Protein AF-A0A960VZ35-F1 (afdb_monomer_lite)

Foldseek 3Di:
DVLVVLLVVLCVLLVHDPPDDPVSLVVSLVVVCQQDPCVHHVDNDPPSNVVSVVSSVSVVVVVVVVVVPDPDDPDPPDADPVLVVLLVVLVVLLVVLVVVLVVVQVPHDDDLDCVPCVSLVSSLVSLVVSLVSLVCCCPVPVPDPCVVVSVVSNVVSVVSVD

Structure (mmCIF, N/CA/C/O backbone):
data_AF-A0A960VZ35-F1
#
_entry.id   AF-A0A960VZ35-F1
#
loop_
_atom_site.group_PDB
_atom_site.id
_atom_site.type_symbol
_atom_site.label_atom_id
_atom_site.label_alt_id
_atom_site.label_comp_id
_atom_site.label_asym_id
_atom_site.label_entity_id
_atom_site.label_seq_id
_atom_site.pdbx_PDB_ins_code
_atom_site.Cartn_x
_atom_site.Cartn_y
_atom_site.Cartn_z
_atom_site.occupancy
_atom_site.B_iso_or_equiv
_atom_site.auth_seq_id
_atom_site.auth_comp_id
_atom_site.auth_asym_id
_atom_site.auth_atom_id
_atom_site.pdbx_PDB_model_num
ATOM 1 N N . MET A 1 1 ? 28.531 -26.339 -8.941 1.00 50.03 1 MET A N 1
ATOM 2 C CA . MET A 1 1 ? 27.978 -27.692 -8.688 1.00 50.03 1 MET A CA 1
ATOM 3 C C . MET A 1 1 ? 26.797 -27.649 -7.729 1.00 50.03 1 MET A C 1
ATOM 5 O O . MET A 1 1 ? 25.698 -27.650 -8.247 1.00 50.03 1 MET A O 1
ATOM 9 N N . LYS A 1 2 ? 26.950 -27.508 -6.398 1.00 61.16 2 LYS A N 1
ATOM 10 C CA . LYS A 1 2 ? 25.777 -27.545 -5.483 1.00 61.16 2 LYS A CA 1
ATOM 11 C C . LYS A 1 2 ? 24.706 -26.468 -5.740 1.00 61.16 2 LYS A C 1
ATOM 13 O O . LYS A 1 2 ? 23.527 -26.745 -5.585 1.00 61.16 2 LYS A O 1
ATOM 18 N N . ASN A 1 3 ? 25.097 -25.252 -6.131 1.00 66.00 3 ASN A N 1
ATOM 19 C CA . ASN A 1 3 ? 24.135 -24.162 -6.355 1.00 66.00 3 ASN A CA 1
ATOM 20 C C . ASN A 1 3 ? 23.364 -24.298 -7.680 1.00 66.00 3 ASN A C 1
ATOM 22 O O . ASN A 1 3 ? 22.201 -23.915 -7.739 1.00 66.00 3 ASN A O 1
ATOM 26 N N . ASP A 1 4 ? 23.990 -24.863 -8.715 1.00 76.38 4 ASP A N 1
ATOM 27 C CA . ASP A 1 4 ? 23.366 -25.046 -10.035 1.00 76.38 4 ASP A CA 1
ATOM 28 C C . ASP A 1 4 ? 22.349 -26.196 -10.017 1.00 76.38 4 ASP A C 1
ATOM 30 O O . ASP A 1 4 ? 21.337 -26.154 -10.708 1.00 76.38 4 ASP A O 1
ATOM 34 N N . GLU A 1 5 ? 22.615 -27.215 -9.198 1.00 84.00 5 GLU A N 1
ATOM 35 C CA . GLU A 1 5 ? 21.724 -28.352 -8.957 1.00 84.00 5 GLU A CA 1
ATOM 36 C C . GLU A 1 5 ? 20.472 -27.917 -8.181 1.00 84.00 5 GLU A C 1
ATOM 38 O O . GLU A 1 5 ? 19.357 -28.168 -8.625 1.00 84.00 5 GLU A O 1
ATOM 43 N N . LEU A 1 6 ? 20.648 -27.136 -7.107 1.00 85.50 6 LEU A N 1
ATOM 44 C CA . LEU A 1 6 ? 19.538 -26.564 -6.334 1.00 85.50 6 LEU A CA 1
ATOM 45 C C . LEU A 1 6 ? 18.649 -25.618 -7.152 1.00 85.50 6 LEU A C 1
ATOM 47 O O . LEU A 1 6 ? 17.447 -25.543 -6.908 1.00 85.50 6 LEU A O 1
ATOM 51 N N . LEU A 1 7 ? 19.229 -24.878 -8.100 1.00 86.38 7 LEU A N 1
ATOM 52 C CA . LEU A 1 7 ? 18.466 -24.016 -9.000 1.00 86.38 7 LEU A CA 1
ATOM 53 C C . LEU A 1 7 ? 17.589 -24.840 -9.949 1.00 86.38 7 LEU A C 1
ATOM 55 O O . LEU A 1 7 ? 16.422 -24.509 -10.129 1.00 86.38 7 LEU A O 1
ATOM 59 N N . ARG A 1 8 ? 18.136 -25.914 -10.529 1.00 87.62 8 ARG A N 1
ATOM 60 C CA . ARG A 1 8 ? 17.380 -26.824 -11.402 1.00 87.62 8 ARG A CA 1
ATOM 61 C C . ARG A 1 8 ? 16.244 -27.504 -10.651 1.00 87.62 8 ARG A C 1
ATOM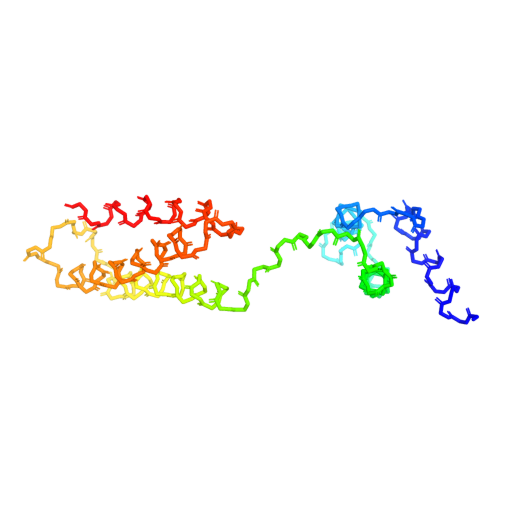 63 O O . ARG A 1 8 ? 15.120 -27.478 -11.127 1.00 87.62 8 ARG A O 1
ATOM 70 N N . GLU A 1 9 ? 16.511 -27.998 -9.443 1.00 87.69 9 GLU A N 1
ATOM 71 C CA . GLU A 1 9 ? 15.462 -28.556 -8.584 1.00 87.69 9 GLU A CA 1
ATOM 72 C C . GLU A 1 9 ? 14.353 -27.538 -8.288 1.00 87.69 9 GLU A C 1
ATOM 74 O O . GLU A 1 9 ? 13.176 -27.886 -8.303 1.00 87.69 9 GLU A O 1
ATOM 79 N N . ALA A 1 10 ? 14.711 -26.276 -8.026 1.00 89.50 10 ALA A N 1
ATOM 80 C CA . ALA A 1 10 ? 13.733 -25.223 -7.779 1.00 89.50 10 ALA A CA 1
ATOM 81 C C . ALA A 1 10 ? 12.882 -24.921 -9.025 1.00 89.50 10 ALA A C 1
ATOM 83 O O . ALA A 1 10 ? 11.672 -24.743 -8.905 1.00 89.50 10 ALA A O 1
ATOM 84 N N . LEU A 1 11 ? 13.497 -24.884 -10.210 1.00 89.94 11 LEU A N 1
ATOM 85 C CA . LEU A 1 11 ? 12.800 -24.698 -11.486 1.00 89.94 11 LEU A CA 1
ATOM 86 C C . LEU A 1 11 ? 11.824 -25.848 -11.763 1.00 89.94 11 LEU A C 1
ATOM 88 O O . LEU A 1 11 ? 10.645 -25.595 -12.010 1.00 89.94 11 LEU A O 1
ATOM 92 N N . ASP A 1 12 ? 12.277 -27.093 -11.604 1.00 90.94 12 ASP A N 1
ATOM 93 C CA . ASP A 1 12 ? 11.445 -28.288 -11.774 1.00 90.94 12 ASP A CA 1
ATOM 94 C C . ASP A 1 12 ? 10.274 -28.298 -10.779 1.00 90.94 12 ASP A C 1
ATOM 96 O O . ASP A 1 12 ? 9.130 -28.562 -11.152 1.00 90.94 12 ASP A O 1
ATOM 100 N N . PHE A 1 13 ? 10.526 -27.936 -9.515 1.00 88.62 13 PHE A N 1
ATOM 101 C CA . PHE A 1 13 ? 9.498 -27.893 -8.471 1.00 88.62 13 PHE A CA 1
ATOM 102 C C . PHE A 1 13 ? 8.382 -26.886 -8.782 1.00 88.62 13 PHE A C 1
ATOM 104 O O . PHE A 1 13 ? 7.211 -27.136 -8.493 1.00 88.62 13 PHE A O 1
ATOM 111 N N . PHE A 1 14 ? 8.736 -25.742 -9.369 1.00 89.12 14 PHE A N 1
ATOM 112 C CA . PHE A 1 14 ? 7.775 -24.721 -9.785 1.00 89.12 14 PHE A CA 1
ATOM 113 C C . PHE A 1 14 ? 7.243 -24.928 -11.208 1.00 89.12 14 PHE A C 1
ATOM 115 O O . PHE A 1 14 ? 6.366 -24.164 -11.626 1.00 89.12 14 PHE A O 1
ATOM 122 N N . ASN A 1 15 ? 7.732 -25.949 -11.921 1.00 89.50 15 ASN A N 1
ATOM 123 C CA . ASN A 1 15 ? 7.474 -26.198 -13.336 1.00 89.50 15 ASN A CA 1
ATOM 124 C C . ASN A 1 15 ? 7.725 -24.936 -14.183 1.00 89.50 15 ASN A C 1
ATOM 126 O O . ASN A 1 15 ? 6.823 -24.434 -14.862 1.00 89.50 15 ASN A O 1
ATOM 130 N N . LEU A 1 16 ? 8.933 -24.387 -14.047 1.00 89.31 16 LEU A N 1
ATOM 131 C CA . LEU A 1 16 ? 9.403 -23.176 -14.716 1.00 89.31 16 LEU A CA 1
ATOM 132 C C . LEU A 1 16 ? 10.616 -23.488 -15.593 1.00 89.31 16 LEU A C 1
ATOM 134 O O . LEU A 1 16 ? 11.487 -24.262 -15.200 1.00 89.31 16 LEU A O 1
ATOM 138 N N . ASP A 1 17 ? 10.694 -22.828 -16.744 1.00 87.12 17 ASP A N 1
ATOM 139 C CA . ASP A 1 17 ? 11.870 -22.857 -17.615 1.00 87.12 17 ASP A CA 1
ATOM 140 C C . ASP A 1 17 ? 12.946 -21.867 -17.136 1.00 87.12 17 ASP A C 1
ATOM 142 O O . ASP A 1 17 ? 12.697 -21.027 -16.277 1.00 87.12 17 ASP A O 1
ATOM 146 N N . LEU A 1 18 ? 14.172 -21.949 -17.665 1.00 84.12 18 LEU A N 1
ATOM 147 C CA . LEU A 1 18 ? 15.307 -21.094 -17.255 1.00 84.12 18 LEU A CA 1
ATOM 148 C C . LEU A 1 18 ? 15.106 -19.591 -17.534 1.00 84.12 18 LEU A C 1
ATOM 150 O O . LEU A 1 18 ? 15.787 -18.764 -16.918 1.00 84.12 18 LEU A O 1
ATOM 154 N N . ASP A 1 19 ? 14.209 -19.257 -18.457 1.00 82.75 19 ASP A N 1
ATOM 155 C CA . ASP A 1 19 ? 13.841 -17.917 -18.924 1.00 82.75 19 ASP A CA 1
ATOM 156 C C . ASP A 1 19 ? 12.489 -17.428 -18.370 1.00 82.75 19 ASP A C 1
ATOM 158 O O . ASP A 1 19 ? 11.932 -16.451 -18.869 1.00 82.75 19 ASP A O 1
ATOM 162 N N . PHE A 1 20 ? 11.988 -18.072 -17.311 1.00 85.50 20 PHE A N 1
ATOM 163 C CA . PHE A 1 20 ? 10.727 -17.726 -16.657 1.00 85.50 20 PHE A CA 1
ATOM 164 C C . PHE A 1 20 ? 10.613 -16.252 -16.233 1.00 85.50 20 PHE A C 1
ATOM 166 O O . PHE A 1 20 ? 11.575 -15.615 -15.783 1.00 85.50 20 PHE A O 1
ATOM 173 N N . GLU A 1 21 ? 9.388 -15.721 -16.274 1.00 85.25 21 GLU A N 1
ATOM 174 C CA . GLU A 1 21 ? 9.106 -14.372 -15.782 1.00 85.25 21 GLU A CA 1
ATOM 175 C C . GLU A 1 21 ? 8.795 -14.333 -14.272 1.00 85.25 21 GLU A C 1
ATOM 177 O O . GLU A 1 21 ? 8.231 -15.253 -13.675 1.00 85.25 21 GLU A O 1
ATOM 182 N N . GLU A 1 22 ? 9.066 -13.189 -13.629 1.00 86.00 22 GLU A N 1
ATOM 183 C CA . GLU A 1 22 ? 8.745 -12.965 -12.206 1.00 86.00 22 GLU A CA 1
ATOM 184 C C . GLU A 1 22 ? 7.236 -13.126 -11.906 1.00 86.00 22 GLU A C 1
ATOM 186 O O . GLU A 1 22 ? 6.832 -13.507 -10.804 1.00 86.00 22 GLU A O 1
ATOM 191 N N . THR A 1 23 ? 6.383 -12.833 -12.887 1.00 84.50 23 THR A N 1
ATOM 192 C CA . THR A 1 23 ? 4.924 -13.006 -12.826 1.00 84.50 23 THR A CA 1
ATOM 193 C C . THR A 1 23 ? 4.526 -14.483 -12.774 1.00 84.50 23 THR A C 1
ATOM 195 O O . THR A 1 23 ? 3.624 -14.845 -12.013 1.00 84.50 23 THR A O 1
ATOM 198 N N . GLU A 1 24 ? 5.228 -15.346 -13.511 1.00 86.00 24 GLU A N 1
ATOM 199 C CA . GLU A 1 24 ? 5.005 -16.794 -13.535 1.00 86.00 24 GLU A CA 1
ATOM 200 C C . GLU A 1 24 ? 5.413 -17.442 -12.217 1.00 86.00 24 GLU A C 1
ATOM 202 O O . GLU A 1 24 ? 4.636 -18.221 -11.657 1.00 86.00 24 GLU A O 1
ATOM 207 N N . LEU A 1 25 ? 6.554 -17.032 -11.650 1.00 90.44 25 LEU A N 1
ATOM 208 C CA . LEU A 1 25 ? 6.970 -17.466 -10.315 1.00 90.44 25 LEU A CA 1
ATOM 209 C C . LEU A 1 25 ? 5.912 -17.119 -9.260 1.00 90.44 25 LEU A C 1
ATOM 211 O O . LEU A 1 25 ? 5.538 -17.973 -8.457 1.00 90.44 25 LEU A O 1
ATOM 215 N N . LYS A 1 26 ? 5.379 -15.889 -9.273 1.00 88.62 26 LYS A N 1
ATOM 216 C CA . LYS A 1 26 ? 4.333 -15.459 -8.324 1.00 88.62 26 LYS A CA 1
ATOM 217 C C . LYS A 1 26 ? 3.048 -16.270 -8.474 1.00 88.62 26 LYS A C 1
ATOM 219 O O . LYS A 1 26 ? 2.465 -16.675 -7.467 1.00 88.62 26 LYS A O 1
ATOM 224 N N . ARG A 1 27 ? 2.615 -16.525 -9.711 1.00 89.94 27 ARG A N 1
ATOM 225 C CA . ARG A 1 27 ? 1.414 -17.319 -10.006 1.00 89.94 27 ARG A CA 1
ATOM 226 C C . ARG A 1 27 ? 1.569 -18.767 -9.537 1.00 89.94 27 ARG A C 1
ATOM 228 O O . ARG A 1 27 ? 0.684 -19.293 -8.854 1.00 89.94 27 ARG A O 1
ATOM 235 N N . ASN A 1 28 ? 2.691 -19.398 -9.875 1.00 87.94 28 ASN A N 1
ATOM 236 C CA . ASN A 1 28 ? 2.947 -20.794 -9.531 1.00 87.94 28 ASN A CA 1
ATOM 237 C C . ASN A 1 28 ? 3.162 -20.940 -8.018 1.00 87.94 28 ASN A C 1
ATOM 239 O O . ASN A 1 28 ? 2.597 -21.847 -7.412 1.00 87.94 28 ASN A O 1
ATOM 243 N N . PHE A 1 29 ? 3.846 -19.981 -7.380 1.00 89.75 29 PHE A N 1
ATOM 244 C CA . PHE A 1 29 ? 3.962 -19.917 -5.924 1.00 89.75 29 PHE A CA 1
ATOM 245 C C . PHE A 1 29 ? 2.603 -19.847 -5.241 1.00 89.75 29 PHE A C 1
ATOM 247 O O . PHE A 1 29 ? 2.346 -20.635 -4.341 1.00 89.75 29 PHE A O 1
ATOM 254 N N . HIS A 1 30 ? 1.720 -18.940 -5.665 1.00 87.38 30 HIS A N 1
ATOM 255 C CA . HIS A 1 30 ? 0.390 -18.821 -5.072 1.00 87.38 30 HIS A CA 1
ATOM 256 C C . HIS A 1 30 ? -0.395 -20.136 -5.183 1.00 87.38 30 HIS A C 1
ATOM 258 O 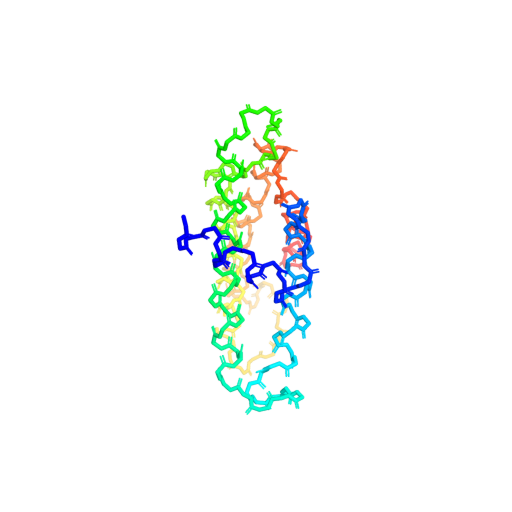O . HIS A 1 30 ? -0.987 -20.594 -4.208 1.00 87.38 30 HIS A O 1
ATOM 264 N N . THR A 1 31 ? -0.328 -20.781 -6.350 1.00 87.00 31 THR A N 1
ATOM 265 C CA . THR A 1 31 ? -0.996 -22.064 -6.602 1.00 87.00 31 THR A CA 1
ATOM 266 C C . THR A 1 31 ? -0.456 -23.175 -5.699 1.00 87.00 31 THR A C 1
ATOM 268 O O . THR A 1 31 ? -1.234 -23.896 -5.076 1.00 87.00 31 THR A O 1
ATOM 271 N N . LEU A 1 32 ? 0.868 -23.310 -5.590 1.00 86.50 32 LEU A N 1
ATOM 272 C CA . LEU A 1 32 ? 1.504 -24.333 -4.757 1.00 86.50 32 LEU A CA 1
ATOM 273 C C . LEU A 1 32 ? 1.353 -24.036 -3.260 1.00 86.50 32 LEU A C 1
ATOM 275 O O . LEU A 1 32 ? 1.133 -24.954 -2.478 1.00 86.50 32 LEU A O 1
ATOM 279 N N . ALA A 1 33 ? 1.398 -22.766 -2.858 1.00 84.88 33 ALA A N 1
ATOM 280 C CA . ALA A 1 33 ? 1.201 -22.351 -1.475 1.00 84.88 33 ALA A CA 1
ATOM 281 C C . ALA A 1 33 ? -0.209 -22.690 -0.995 1.00 84.88 33 ALA A C 1
ATOM 283 O O . ALA A 1 33 ? -0.352 -23.185 0.114 1.00 84.88 33 ALA A O 1
ATOM 284 N N . LEU A 1 34 ? -1.236 -22.499 -1.833 1.00 84.00 34 LEU A N 1
ATOM 285 C CA . LEU A 1 34 ? -2.596 -22.938 -1.516 1.00 84.00 34 LEU A CA 1
ATOM 286 C C . LEU A 1 34 ? -2.699 -24.464 -1.406 1.00 84.00 34 LEU A C 1
ATOM 288 O O . LEU A 1 34 ? -3.392 -24.953 -0.522 1.00 84.00 34 LEU A O 1
ATOM 292 N N . LYS A 1 35 ? -1.992 -25.217 -2.259 1.00 81.62 35 LYS A N 1
ATOM 293 C CA . LYS A 1 35 ? -2.003 -26.691 -2.242 1.00 81.62 35 LYS A CA 1
ATOM 294 C C . LYS A 1 35 ? -1.257 -27.302 -1.058 1.00 81.62 35 LYS A C 1
ATOM 296 O O . LYS A 1 35 ? -1.678 -28.341 -0.561 1.00 81.62 35 LYS A O 1
ATOM 301 N N . PHE A 1 36 ? -0.166 -26.680 -0.620 1.00 76.75 36 PHE A N 1
ATOM 302 C CA . PHE A 1 36 ? 0.702 -27.191 0.444 1.00 76.75 36 PHE A CA 1
ATOM 303 C C . PHE A 1 36 ? 0.501 -26.486 1.789 1.00 76.75 36 PHE A C 1
ATOM 305 O O . PHE A 1 36 ? 1.220 -26.787 2.738 1.00 76.75 36 PHE A O 1
ATOM 312 N N . HIS A 1 37 ? -0.443 -25.544 1.896 1.00 73.31 37 HIS A N 1
ATOM 313 C CA . HIS A 1 37 ? -0.673 -24.823 3.145 1.00 73.31 37 HIS A CA 1
ATOM 314 C C . HIS A 1 37 ? -1.052 -25.801 4.271 1.00 73.31 37 HIS A C 1
ATOM 316 O O . HIS A 1 37 ? -2.027 -26.536 4.108 1.00 73.31 37 HIS A O 1
ATOM 322 N N . PRO A 1 38 ? -0.382 -25.782 5.435 1.00 69.75 38 PRO A N 1
ATOM 323 C CA . PRO A 1 38 ? -0.653 -26.741 6.509 1.00 69.75 38 PRO A CA 1
ATOM 324 C C . PRO A 1 38 ? -2.103 -26.678 7.023 1.00 69.75 38 PRO A C 1
ATOM 326 O O . PRO A 1 38 ? -2.686 -27.712 7.325 1.00 69.75 38 PRO A O 1
ATOM 329 N N . ASP A 1 39 ? -2.714 -25.487 7.034 1.00 67.19 39 ASP A N 1
ATOM 330 C CA . ASP A 1 39 ? -4.089 -25.307 7.533 1.00 67.19 39 ASP A CA 1
ATOM 331 C C . ASP A 1 39 ? -5.203 -25.560 6.499 1.00 67.19 39 ASP A C 1
ATOM 333 O O . ASP A 1 39 ? -6.370 -25.675 6.874 1.00 67.19 39 ASP A O 1
ATOM 337 N N . ARG A 1 40 ? -4.898 -25.522 5.193 1.00 67.06 40 ARG A N 1
ATOM 338 C CA . ARG A 1 40 ? -5.926 -25.430 4.125 1.00 67.06 40 ARG A CA 1
ATOM 339 C C . ARG A 1 40 ? -5.605 -26.207 2.845 1.00 67.06 40 ARG A C 1
ATOM 341 O O . ARG A 1 40 ? -6.404 -26.177 1.914 1.00 67.06 40 ARG A O 1
ATOM 348 N N . GLY A 1 41 ? -4.435 -26.832 2.775 1.00 61.62 41 GLY A N 1
ATOM 349 C CA . GLY A 1 41 ? -3.912 -27.465 1.575 1.00 61.62 41 GLY A CA 1
ATOM 350 C C . GLY A 1 41 ? -4.475 -28.855 1.310 1.00 61.62 41 GLY A C 1
ATOM 351 O O . GLY A 1 41 ? -5.006 -29.522 2.192 1.00 61.62 41 GLY A O 1
ATOM 352 N N . GLU A 1 42 ? -4.317 -29.291 0.064 1.00 62.78 42 GLU A N 1
ATOM 353 C CA . GLU A 1 42 ? -4.643 -30.640 -0.411 1.00 62.78 42 GLU A CA 1
ATOM 354 C C . GLU A 1 42 ? -3.657 -31.684 0.143 1.00 62.78 42 GLU A C 1
ATOM 356 O O . GLU A 1 42 ? -4.017 -32.839 0.357 1.00 62.78 42 GLU A O 1
ATOM 361 N N . TYR A 1 43 ? -2.425 -31.256 0.441 1.00 59.28 43 TYR A N 1
ATOM 362 C CA . TYR A 1 43 ? -1.394 -32.083 1.057 1.00 59.28 43 TYR A CA 1
ATOM 363 C C . TYR A 1 43 ? -0.988 -31.470 2.397 1.00 59.28 43 TYR A C 1
ATOM 365 O O . TYR A 1 43 ? -0.381 -30.400 2.446 1.00 59.28 43 TYR A O 1
ATOM 373 N N . THR A 1 44 ? -1.277 -32.162 3.497 1.00 58.47 44 THR A N 1
ATOM 374 C CA . THR A 1 44 ? -0.868 -31.769 4.855 1.00 58.47 44 THR A CA 1
ATOM 375 C C . THR A 1 44 ? 0.605 -32.110 5.090 1.00 58.47 44 THR A C 1
ATOM 377 O O . THR A 1 44 ? 0.937 -32.969 5.908 1.00 58.47 44 THR A O 1
ATOM 380 N N . SER A 1 45 ? 1.505 -31.496 4.322 1.00 64.25 45 SER A N 1
ATOM 381 C CA . SER A 1 45 ? 2.946 -31.690 4.473 1.00 64.25 45 SER A CA 1
ATOM 382 C C . SER A 1 45 ? 3.633 -30.356 4.714 1.00 64.25 45 SER A C 1
ATOM 384 O O . SER A 1 45 ? 3.995 -29.634 3.785 1.00 64.25 45 SER A O 1
ATOM 386 N N . GLU A 1 46 ? 3.853 -30.057 5.992 1.00 70.00 46 GLU A N 1
ATOM 387 C CA . GLU A 1 46 ? 4.660 -28.922 6.451 1.00 70.00 46 GLU A CA 1
ATOM 388 C C . GLU A 1 46 ? 6.049 -28.921 5.790 1.00 70.00 46 GLU A C 1
ATOM 390 O O . GLU A 1 46 ? 6.570 -27.874 5.412 1.00 70.00 46 GLU A O 1
ATOM 395 N N . VAL A 1 47 ? 6.603 -30.111 5.536 1.00 76.94 47 VAL A N 1
ATOM 396 C CA . VAL A 1 47 ? 7.884 -30.299 4.844 1.00 76.94 47 VAL A CA 1
AT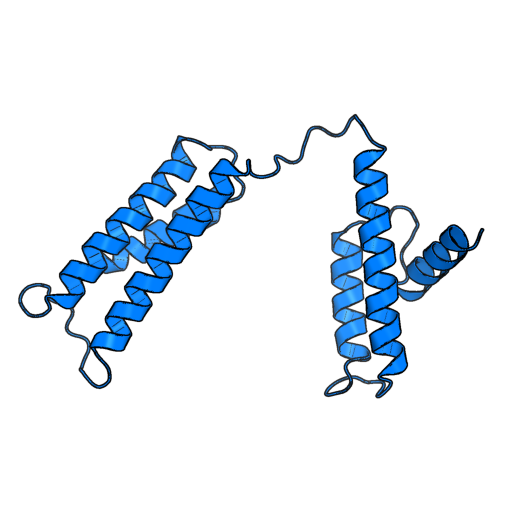OM 397 C C . VAL A 1 47 ? 7.841 -29.754 3.412 1.00 76.94 47 VAL A C 1
ATOM 399 O O . VAL A 1 47 ? 8.768 -29.060 2.997 1.00 76.94 47 VAL A O 1
ATOM 402 N N . LEU A 1 48 ? 6.765 -30.021 2.661 1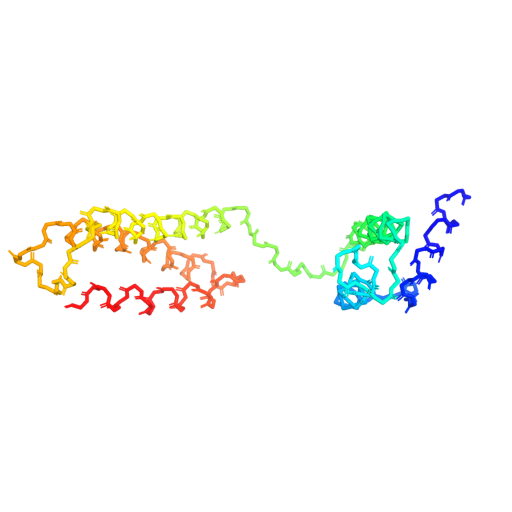.00 78.31 48 LEU A N 1
ATOM 403 C CA . LEU A 1 48 ? 6.610 -29.515 1.291 1.00 78.31 48 LEU A CA 1
ATOM 404 C C . LEU A 1 48 ? 6.420 -27.997 1.262 1.00 78.31 48 LEU A C 1
ATOM 406 O O . LEU A 1 48 ? 6.940 -27.337 0.364 1.00 78.31 48 LEU A O 1
ATOM 410 N N . PHE A 1 49 ? 5.735 -27.431 2.257 1.00 79.50 49 PHE A N 1
ATOM 411 C CA . PHE A 1 49 ? 5.583 -25.983 2.369 1.00 79.50 49 PHE A CA 1
ATOM 412 C C . PHE A 1 49 ? 6.913 -25.288 2.692 1.00 79.50 49 PHE A C 1
ATOM 414 O O . PHE A 1 49 ? 7.277 -24.315 2.036 1.00 79.50 49 PHE A O 1
ATOM 421 N N . VAL A 1 50 ? 7.691 -25.817 3.641 1.00 81.94 50 VAL A N 1
ATOM 422 C CA . VAL A 1 50 ? 9.036 -25.300 3.951 1.00 81.94 50 VAL A CA 1
ATOM 423 C C . VAL A 1 50 ? 9.948 -25.383 2.723 1.00 81.94 50 VAL A C 1
ATOM 425 O O . VAL A 1 50 ? 10.669 -24.429 2.418 1.00 81.94 50 VAL A O 1
ATOM 428 N N . GLN A 1 51 ? 9.878 -26.487 1.976 1.00 85.06 51 GLN A N 1
ATOM 429 C CA . GLN A 1 51 ? 10.654 -26.658 0.751 1.00 85.06 51 GLN A CA 1
ATOM 430 C C . GLN A 1 51 ? 10.221 -25.678 -0.356 1.00 85.06 51 GLN A C 1
ATOM 432 O O . GLN A 1 51 ? 11.081 -25.093 -1.014 1.00 85.06 51 GLN A O 1
ATOM 437 N N . LEU A 1 52 ? 8.915 -25.424 -0.512 1.00 86.44 52 LEU A N 1
ATOM 438 C CA . LEU A 1 52 ? 8.371 -24.417 -1.432 1.00 86.44 52 LEU A CA 1
ATOM 439 C C . LEU A 1 52 ? 8.943 -23.019 -1.141 1.00 86.44 52 LEU A C 1
ATOM 441 O O . LEU A 1 52 ? 9.370 -22.323 -2.065 1.00 86.44 52 LEU A O 1
ATOM 445 N N . ILE A 1 53 ? 8.979 -22.610 0.132 1.00 86.56 53 ILE A N 1
ATOM 446 C CA . ILE A 1 53 ? 9.546 -21.316 0.545 1.00 86.56 53 ILE A CA 1
ATOM 447 C C . ILE A 1 53 ? 11.037 -21.251 0.205 1.00 86.56 53 ILE A C 1
ATOM 449 O O . ILE A 1 53 ? 11.492 -20.279 -0.400 1.00 86.56 53 ILE A O 1
ATOM 453 N N . LYS A 1 54 ? 11.788 -22.311 0.519 1.00 88.94 54 LYS A N 1
ATOM 454 C CA . LYS A 1 54 ? 13.223 -22.397 0.229 1.00 88.94 54 LYS A CA 1
ATOM 455 C C . LYS A 1 54 ? 13.521 -22.275 -1.269 1.00 88.94 54 LYS A C 1
ATOM 457 O O . LYS A 1 54 ? 14.423 -21.534 -1.655 1.00 88.94 54 LYS A O 1
ATOM 462 N N . TYR A 1 55 ? 12.773 -22.977 -2.117 1.00 90.81 55 TYR A N 1
ATOM 463 C CA . TYR A 1 55 ? 12.956 -22.906 -3.567 1.00 90.81 55 TYR A CA 1
ATOM 464 C C . TYR A 1 55 ? 12.547 -21.544 -4.140 1.00 90.81 55 TYR A C 1
ATOM 466 O O . TYR A 1 55 ? 13.255 -21.020 -5.001 1.00 90.81 55 TYR A O 1
ATOM 474 N N . LYS A 1 56 ? 11.501 -20.901 -3.600 1.00 89.44 56 LYS A N 1
ATOM 475 C CA . LYS A 1 56 ? 11.153 -19.517 -3.960 1.00 89.44 56 LYS A CA 1
ATOM 476 C C . LYS A 1 56 ? 12.317 -18.555 -3.704 1.00 89.44 56 LYS A C 1
ATOM 478 O O . LYS A 1 56 ? 12.652 -17.764 -4.579 1.00 89.44 56 LYS A O 1
ATOM 483 N N . GLU A 1 57 ? 12.956 -18.634 -2.536 1.00 87.94 57 GLU A N 1
ATOM 484 C CA . GLU A 1 57 ? 14.095 -17.764 -2.206 1.00 87.94 57 GLU A CA 1
ATOM 485 C C . GLU A 1 57 ? 15.284 -17.948 -3.161 1.00 87.94 57 GLU A C 1
ATOM 487 O O . GLU A 1 57 ? 16.004 -16.990 -3.452 1.00 87.94 57 GLU A O 1
ATOM 492 N N . ILE A 1 58 ? 15.509 -19.172 -3.645 1.00 88.81 58 ILE A N 1
ATOM 493 C CA . ILE A 1 58 ? 16.565 -19.474 -4.621 1.00 88.81 58 ILE A CA 1
ATOM 494 C C . ILE A 1 58 ? 16.242 -18.827 -5.972 1.00 88.81 58 ILE A C 1
ATOM 496 O O . ILE A 1 58 ? 17.112 -18.177 -6.555 1.00 88.81 58 ILE A O 1
ATOM 500 N N . LEU A 1 59 ? 14.997 -18.950 -6.440 1.00 88.50 59 LEU A N 1
ATOM 501 C CA . LEU A 1 59 ? 14.551 -18.363 -7.707 1.00 88.50 59 LEU A CA 1
ATOM 502 C C . LEU A 1 59 ? 14.531 -16.827 -7.661 1.00 88.50 59 LEU A C 1
ATOM 504 O O . LEU A 1 59 ? 14.966 -16.187 -8.617 1.00 88.50 59 LEU A O 1
ATOM 508 N N . ASP A 1 60 ? 14.137 -16.227 -6.534 1.00 87.62 60 ASP A N 1
ATOM 509 C CA . ASP A 1 60 ? 14.209 -14.773 -6.331 1.00 87.62 60 ASP A CA 1
ATOM 510 C C . ASP A 1 60 ? 15.663 -14.269 -6.433 1.00 87.62 60 ASP A C 1
ATOM 512 O O . ASP A 1 60 ? 15.951 -13.312 -7.158 1.00 87.62 60 ASP A O 1
ATOM 516 N N . LYS A 1 61 ? 16.615 -14.959 -5.785 1.00 87.94 61 LYS A N 1
ATOM 517 C CA . LYS A 1 61 ? 18.054 -14.641 -5.888 1.00 87.94 61 LYS A CA 1
ATOM 518 C C . LYS A 1 61 ? 18.590 -14.819 -7.308 1.00 87.94 61 LYS A C 1
ATOM 520 O O . LYS A 1 61 ? 19.432 -14.029 -7.742 1.00 87.94 61 LYS A O 1
ATOM 525 N N . TYR A 1 62 ? 18.116 -15.831 -8.036 1.00 86.69 62 TYR A N 1
ATOM 526 C CA . TYR A 1 62 ? 18.478 -16.036 -9.437 1.00 86.69 62 TYR A CA 1
ATOM 527 C C . TYR A 1 62 ? 18.008 -14.860 -10.302 1.00 86.69 62 TYR A C 1
ATOM 529 O O . TYR A 1 62 ? 18.835 -14.268 -10.998 1.00 86.69 62 TYR A O 1
ATOM 537 N N . ILE A 1 63 ? 16.750 -14.425 -10.169 1.00 85.69 63 ILE A N 1
ATOM 538 C CA . ILE A 1 63 ? 16.220 -13.240 -10.866 1.00 85.69 63 ILE A CA 1
ATOM 539 C C . ILE A 1 63 ? 17.053 -11.991 -10.540 1.00 85.69 63 ILE A C 1
ATOM 541 O O . ILE A 1 63 ? 17.409 -11.225 -11.437 1.00 85.69 63 ILE A O 1
ATOM 545 N N . GLU A 1 64 ? 17.393 -11.770 -9.269 1.00 84.50 64 GLU A N 1
ATOM 546 C CA . GLU A 1 64 ? 18.240 -10.643 -8.863 1.00 84.50 64 GLU A CA 1
ATOM 547 C C . GLU A 1 64 ? 19.642 -10.698 -9.484 1.00 84.50 64 GLU A C 1
ATOM 549 O O . GLU A 1 64 ? 20.202 -9.657 -9.835 1.00 84.50 64 GLU A O 1
ATOM 554 N N . SER A 1 65 ? 20.218 -11.894 -9.627 1.00 82.88 65 SER A N 1
ATOM 555 C CA . SER A 1 65 ? 21.525 -12.082 -10.264 1.00 82.88 65 SER A CA 1
ATOM 556 C C . SER A 1 65 ? 21.477 -11.833 -11.775 1.00 82.88 65 SER A C 1
ATOM 558 O O . SER A 1 65 ? 22.352 -11.141 -12.296 1.00 82.88 65 SER A O 1
ATOM 560 N N . GLN A 1 66 ? 20.412 -12.278 -12.453 1.00 77.31 66 GLN A N 1
ATOM 561 C CA . GLN A 1 66 ? 20.174 -12.018 -13.878 1.00 77.31 66 GLN A CA 1
ATOM 562 C C . GLN A 1 66 ? 19.982 -10.517 -14.141 1.00 77.31 66 GLN A C 1
ATOM 564 O O . GLN A 1 66 ? 20.609 -9.948 -15.035 1.00 77.31 66 GLN A O 1
ATOM 569 N N . LYS A 1 67 ? 19.221 -9.829 -13.276 1.00 73.19 67 LYS A N 1
ATOM 570 C CA . LYS A 1 67 ? 19.047 -8.364 -13.316 1.00 73.19 67 LYS A CA 1
ATOM 571 C C . LYS A 1 67 ? 20.367 -7.599 -13.127 1.00 73.19 67 LYS A C 1
ATOM 573 O O . LYS A 1 67 ? 20.490 -6.485 -13.624 1.00 73.19 67 LYS A O 1
ATOM 578 N N . LYS A 1 68 ? 21.351 -8.168 -12.420 1.00 68.69 68 LYS A N 1
ATOM 579 C CA . LYS A 1 68 ? 22.690 -7.571 -12.240 1.00 68.69 68 LYS A CA 1
ATOM 580 C C . LYS A 1 68 ? 23.644 -7.857 -13.409 1.00 68.69 68 LYS A C 1
ATOM 582 O O . LYS A 1 68 ? 24.577 -7.083 -13.602 1.00 68.69 68 LYS A O 1
ATOM 587 N N . MET A 1 69 ? 23.432 -8.941 -14.162 1.00 57.12 69 MET A N 1
ATOM 588 C CA . MET A 1 69 ? 24.289 -9.356 -15.284 1.00 57.12 69 MET A CA 1
ATOM 589 C C . MET A 1 69 ? 23.893 -8.760 -16.641 1.00 57.12 69 MET A C 1
ATOM 591 O O . MET A 1 69 ? 24.751 -8.700 -17.516 1.00 57.12 69 MET A O 1
ATOM 595 N N . SER A 1 70 ? 22.663 -8.268 -16.814 1.00 43.62 70 SER A N 1
ATOM 596 C CA . SER A 1 70 ? 22.236 -7.524 -18.011 1.00 43.62 70 SER A CA 1
ATOM 597 C C . SER A 1 70 ? 22.438 -6.011 -17.830 1.00 43.62 70 SER A C 1
ATOM 599 O O . SER A 1 70 ? 21.619 -5.375 -17.167 1.00 43.62 70 SER A O 1
ATOM 601 N N . PRO A 1 71 ? 23.455 -5.366 -18.445 1.00 49.69 71 PRO A N 1
ATOM 602 C CA . PRO A 1 71 ? 23.660 -3.923 -18.311 1.00 49.69 71 PRO A CA 1
ATOM 603 C C . PRO A 1 71 ? 22.758 -3.093 -19.238 1.00 49.69 71 PRO A C 1
ATOM 605 O O . PRO A 1 71 ? 22.954 -1.884 -19.327 1.00 49.69 71 PRO A O 1
ATOM 608 N N . ASN A 1 72 ? 21.825 -3.704 -19.983 1.00 48.28 72 ASN A N 1
ATOM 609 C CA . ASN A 1 72 ? 21.232 -3.045 -21.151 1.00 48.28 72 ASN A CA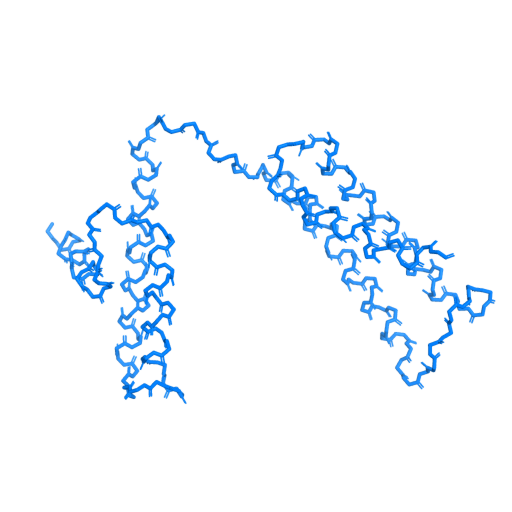 1
ATOM 610 C C . ASN A 1 72 ? 19.719 -3.223 -21.342 1.00 48.28 72 ASN A C 1
ATOM 612 O O . ASN A 1 72 ? 19.226 -3.153 -22.466 1.00 48.28 72 ASN A O 1
ATOM 616 N N . GLU A 1 73 ? 18.962 -3.366 -20.257 1.00 44.19 73 GLU A N 1
ATOM 617 C CA . GLU A 1 73 ? 17.545 -3.009 -20.288 1.00 44.19 73 GLU A CA 1
ATOM 618 C C . GLU A 1 73 ? 17.393 -1.591 -19.746 1.00 44.19 73 GLU A C 1
ATOM 620 O O . GLU A 1 73 ? 17.813 -1.287 -18.628 1.00 44.19 73 GLU A O 1
ATOM 625 N N . LYS A 1 74 ? 16.802 -0.699 -20.552 1.00 47.38 74 LYS A N 1
ATOM 626 C CA . LYS A 1 74 ? 16.362 0.623 -20.087 1.00 47.38 74 LYS A CA 1
ATOM 627 C C . LYS A 1 74 ? 15.649 0.422 -18.747 1.00 47.38 74 LYS A C 1
ATOM 629 O O . LYS A 1 74 ? 14.736 -0.404 -18.698 1.00 47.38 74 LYS A O 1
ATOM 634 N N . PRO A 1 75 ? 16.033 1.132 -17.675 1.00 43.16 75 PRO A N 1
ATOM 635 C CA . PRO A 1 75 ? 15.502 0.835 -16.360 1.00 43.16 75 PRO A CA 1
ATOM 636 C C . PRO A 1 75 ? 13.980 0.968 -16.413 1.00 43.16 75 PRO A C 1
ATOM 638 O O . PRO A 1 75 ? 13.464 2.055 -16.695 1.00 43.16 75 PRO A O 1
ATOM 641 N N . LYS A 1 76 ? 13.252 -0.123 -16.117 1.00 50.06 76 LYS A N 1
ATOM 642 C CA . LYS A 1 76 ? 11.925 -0.003 -15.497 1.00 50.06 76 LYS A CA 1
ATOM 643 C C . LYS A 1 76 ? 12.158 0.959 -14.345 1.00 50.06 76 LYS A C 1
ATOM 645 O O . LYS A 1 76 ? 12.920 0.613 -13.446 1.00 50.06 76 LYS A O 1
ATOM 650 N N . LYS A 1 77 ? 11.660 2.196 -14.467 1.00 51.88 77 LYS A N 1
ATOM 651 C CA . LYS A 1 77 ? 11.985 3.304 -13.562 1.00 51.88 77 LYS A CA 1
ATOM 652 C C . LYS A 1 77 ? 11.652 2.864 -12.145 1.00 51.88 77 LYS A C 1
ATOM 654 O O . LYS A 1 77 ? 10.499 2.910 -11.730 1.00 51.88 77 LYS A O 1
ATOM 659 N N . LEU A 1 78 ? 12.666 2.367 -11.443 1.00 52.91 78 LEU A N 1
ATOM 660 C CA . LEU A 1 78 ? 12.564 2.052 -10.040 1.00 52.91 78 LEU A CA 1
ATOM 661 C C . LEU A 1 78 ? 12.271 3.386 -9.386 1.00 52.91 78 LEU A C 1
ATOM 663 O O . LEU A 1 78 ? 13.030 4.339 -9.587 1.00 52.91 78 LEU A O 1
ATOM 667 N N . ALA A 1 79 ? 11.143 3.444 -8.689 1.00 56.72 79 ALA A N 1
ATOM 668 C CA . ALA A 1 79 ? 10.761 4.612 -7.939 1.00 56.72 79 ALA A CA 1
ATOM 669 C C . ALA A 1 79 ? 11.995 5.102 -7.161 1.00 56.72 79 ALA A C 1
ATOM 671 O O . ALA A 1 79 ? 12.565 4.354 -6.361 1.00 56.72 79 ALA A O 1
ATOM 672 N N . SER A 1 80 ? 12.475 6.310 -7.457 1.00 68.06 80 SER A N 1
ATOM 673 C CA . SER A 1 80 ? 13.576 6.927 -6.738 1.00 68.06 80 SER A CA 1
ATOM 674 C C . SER A 1 80 ? 13.258 6.831 -5.250 1.00 68.06 80 SER A C 1
ATOM 676 O O . SER A 1 80 ? 12.126 7.068 -4.835 1.00 68.06 80 SER A O 1
ATOM 678 N N . LYS A 1 81 ? 14.241 6.484 -4.415 1.00 78.25 81 LYS A N 1
ATOM 679 C CA . LYS A 1 81 ? 14.035 6.376 -2.960 1.00 78.25 81 LYS A CA 1
ATOM 680 C C . LYS A 1 81 ? 13.260 7.583 -2.405 1.00 78.25 81 LYS A C 1
ATOM 682 O O . LYS A 1 81 ? 12.405 7.433 -1.548 1.00 78.25 81 LYS A O 1
ATOM 687 N N . LYS A 1 82 ? 13.504 8.766 -2.975 1.00 83.12 82 LYS A N 1
ATOM 688 C CA . LYS A 1 82 ? 12.816 10.018 -2.660 1.00 83.12 82 LYS A CA 1
ATOM 689 C C . LYS A 1 82 ? 11.315 10.013 -2.986 1.00 83.12 82 LYS A C 1
ATOM 691 O O . LYS A 1 82 ? 10.545 10.493 -2.165 1.00 83.12 82 LYS A O 1
ATOM 696 N N . GLU A 1 83 ? 10.888 9.492 -4.136 1.00 84.50 83 GLU A N 1
ATOM 697 C CA . GLU A 1 83 ? 9.457 9.431 -4.477 1.00 84.50 83 GLU A CA 1
ATOM 698 C C . GLU A 1 83 ? 8.707 8.441 -3.581 1.00 84.50 83 GLU A C 1
ATOM 700 O O . GLU A 1 83 ? 7.587 8.720 -3.162 1.00 84.50 83 GLU A O 1
ATOM 705 N N . TYR A 1 84 ? 9.351 7.321 -3.234 1.00 85.69 84 TYR A N 1
ATOM 706 C CA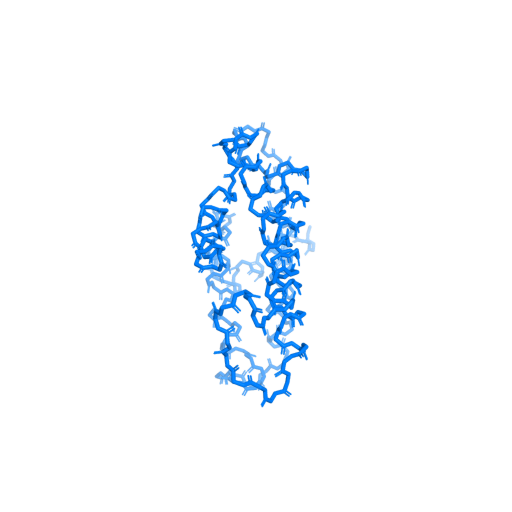 . TYR A 1 84 ? 8.766 6.326 -2.343 1.00 85.69 84 TYR A CA 1
ATOM 707 C C . TYR A 1 84 ? 8.577 6.878 -0.929 1.00 85.69 84 TYR A C 1
ATOM 709 O O . TYR A 1 84 ? 7.515 6.677 -0.351 1.00 85.69 84 TYR A O 1
ATOM 717 N N . GLU A 1 85 ? 9.556 7.610 -0.383 1.00 88.94 85 GLU A N 1
ATOM 718 C CA . GLU A 1 85 ? 9.391 8.239 0.935 1.00 88.94 85 GLU A CA 1
ATOM 719 C C . GLU A 1 85 ? 8.249 9.271 0.929 1.00 88.94 85 GLU A C 1
ATOM 721 O O . GLU A 1 85 ? 7.424 9.257 1.836 1.00 88.94 85 GLU A O 1
ATOM 726 N N . ILE A 1 86 ? 8.123 10.102 -0.118 1.00 90.06 86 ILE A N 1
ATOM 727 C CA . ILE A 1 86 ? 7.017 11.077 -0.225 1.00 90.06 86 ILE A CA 1
ATOM 728 C C . ILE A 1 86 ? 5.659 10.361 -0.284 1.00 90.06 86 ILE A C 1
ATOM 730 O O . ILE A 1 86 ? 4.719 10.758 0.404 1.00 90.06 86 ILE A O 1
ATOM 734 N N . TYR A 1 87 ? 5.558 9.292 -1.076 1.00 90.38 87 TYR A N 1
ATOM 735 C CA . TYR A 1 87 ? 4.346 8.478 -1.189 1.00 90.38 87 TYR A CA 1
ATOM 736 C C . TYR A 1 87 ? 3.976 7.792 0.125 1.00 90.38 87 TYR A C 1
ATOM 738 O O . TYR A 1 87 ? 2.832 7.854 0.578 1.00 90.38 87 TYR A O 1
ATOM 746 N N . LYS A 1 88 ? 4.962 7.167 0.767 1.00 90.06 88 LYS A N 1
ATOM 747 C CA . LYS A 1 88 ? 4.798 6.495 2.052 1.00 90.06 88 LYS A CA 1
ATOM 748 C C . LYS A 1 88 ? 4.353 7.477 3.133 1.00 90.06 88 LYS A C 1
ATOM 750 O O . LYS A 1 88 ? 3.453 7.157 3.908 1.00 90.06 88 LYS A O 1
ATOM 755 N N . ASP A 1 89 ? 4.931 8.674 3.165 1.00 90.94 89 ASP A N 1
ATOM 756 C CA . ASP A 1 89 ? 4.525 9.729 4.092 1.00 90.94 89 ASP A CA 1
ATOM 757 C C . ASP A 1 89 ? 3.084 10.186 3.838 1.00 90.94 89 ASP A C 1
ATOM 759 O O . ASP A 1 89 ? 2.308 10.294 4.791 1.00 90.94 89 ASP A O 1
ATOM 763 N N . ALA A 1 90 ? 2.689 10.376 2.573 1.00 91.50 90 ALA A N 1
ATOM 764 C CA . ALA A 1 90 ? 1.316 10.728 2.210 1.00 91.50 90 ALA A CA 1
ATOM 765 C C . ALA A 1 90 ? 0.304 9.688 2.726 1.00 91.50 90 ALA A C 1
ATOM 767 O O . ALA A 1 90 ? -0.653 10.055 3.419 1.00 91.50 90 ALA A O 1
ATOM 768 N N . LYS A 1 91 ? 0.570 8.395 2.480 1.00 89.75 91 LYS A N 1
ATOM 769 C CA . LYS A 1 91 ? -0.255 7.262 2.941 1.00 89.75 91 LYS A CA 1
ATOM 770 C C . LYS A 1 91 ? -0.327 7.151 4.454 1.00 89.75 91 LYS A C 1
ATOM 772 O O . LYS A 1 91 ? -1.398 6.895 5.008 1.00 89.75 91 LYS A O 1
ATOM 777 N N . ASN A 1 92 ? 0.801 7.339 5.133 1.00 90.38 92 ASN A N 1
ATOM 778 C CA . ASN A 1 92 ? 0.855 7.291 6.590 1.00 90.38 92 ASN A CA 1
ATOM 779 C C . ASN A 1 92 ? 0.029 8.421 7.208 1.00 90.38 92 ASN A C 1
ATOM 781 O O . ASN A 1 92 ? -0.704 8.180 8.166 1.00 90.38 92 ASN A O 1
ATOM 785 N N . ILE A 1 93 ? 0.121 9.638 6.662 1.00 90.25 93 ILE A N 1
ATOM 786 C CA . ILE A 1 93 ? -0.663 10.784 7.138 1.00 90.25 93 ILE A CA 1
ATOM 787 C C . ILE A 1 93 ? -2.156 10.549 6.896 1.00 90.25 93 ILE A C 1
ATOM 789 O O . ILE A 1 93 ? -2.929 10.731 7.834 1.00 90.25 93 ILE A O 1
ATOM 793 N N . GLU A 1 94 ? -2.549 10.107 5.696 1.00 89.00 94 GLU A N 1
ATOM 794 C CA . GLU A 1 94 ? -3.940 9.759 5.354 1.00 89.00 94 GLU A CA 1
ATOM 795 C C . GLU A 1 94 ? -4.499 8.735 6.351 1.00 89.00 94 GLU A C 1
ATOM 797 O O . GLU A 1 94 ? -5.473 9.002 7.058 1.00 89.00 94 GLU A O 1
ATOM 802 N N . SER A 1 95 ? -3.819 7.593 6.475 1.00 87.81 95 SER A N 1
ATOM 803 C CA . SER A 1 95 ? -4.271 6.468 7.299 1.00 87.81 95 SER A CA 1
ATOM 804 C C . SER A 1 95 ? -4.346 6.845 8.775 1.00 87.81 95 SER A C 1
ATOM 806 O O . SER A 1 95 ? -5.323 6.532 9.455 1.00 87.81 95 SER A O 1
ATOM 808 N N . LYS A 1 96 ? -3.328 7.554 9.279 1.00 88.31 96 LYS A N 1
ATOM 809 C CA . LYS A 1 96 ? -3.285 7.996 10.673 1.00 88.31 96 LYS A CA 1
ATOM 810 C C . LYS A 1 96 ? -4.365 9.030 10.967 1.00 88.31 96 LYS A C 1
ATOM 812 O O . LYS A 1 96 ? -4.986 8.949 12.016 1.00 88.31 96 LYS A O 1
ATOM 817 N N . ALA A 1 97 ? -4.606 9.979 10.065 1.00 88.50 97 ALA A N 1
ATOM 818 C CA . ALA A 1 97 ? -5.627 11.000 10.267 1.00 88.50 97 ALA A CA 1
ATOM 819 C C . ALA A 1 97 ? -7.027 10.383 10.359 1.00 88.50 97 ALA A C 1
ATOM 821 O O . ALA A 1 97 ? -7.762 10.689 11.297 1.00 88.50 97 ALA A O 1
ATOM 822 N N . ILE A 1 98 ? -7.352 9.470 9.439 1.00 86.62 98 ILE A N 1
ATOM 823 C CA . ILE A 1 98 ? -8.627 8.743 9.432 1.00 86.62 98 ILE A CA 1
ATOM 824 C C . ILE A 1 98 ? -8.761 7.895 10.702 1.00 86.62 98 ILE A C 1
ATOM 826 O O . ILE A 1 98 ? -9.786 7.952 11.379 1.00 86.62 98 ILE A O 1
ATOM 830 N N . LEU A 1 99 ? -7.715 7.148 11.069 1.00 86.75 99 LEU A N 1
ATOM 831 C CA . LEU A 1 99 ? -7.726 6.321 12.274 1.00 86.75 99 LEU A CA 1
ATOM 832 C C . LEU A 1 99 ? -7.908 7.158 13.548 1.00 86.75 99 LEU A C 1
ATOM 834 O O . LEU A 1 99 ? -8.718 6.793 14.396 1.00 86.75 99 LEU A O 1
ATOM 838 N N . ASP A 1 100 ? -7.171 8.264 13.681 1.00 84.44 100 ASP A N 1
ATOM 839 C CA . ASP A 1 100 ? -7.274 9.181 14.820 1.00 84.44 100 ASP A CA 1
ATOM 840 C C . ASP A 1 100 ? -8.705 9.730 14.941 1.00 84.44 100 ASP A C 1
ATOM 842 O O . ASP A 1 100 ? -9.260 9.744 16.037 1.00 84.44 100 ASP A O 1
ATOM 846 N N . TYR A 1 101 ? -9.314 10.119 13.815 1.00 84.81 101 TYR A N 1
ATOM 847 C CA . TYR A 1 101 ? -10.680 10.641 13.769 1.00 84.81 101 TYR A CA 1
ATOM 848 C C . TYR A 1 101 ? -11.732 9.618 14.205 1.00 84.81 101 TYR A C 1
ATOM 850 O O . TYR A 1 101 ? -12.676 9.964 14.908 1.00 84.81 101 TYR A O 1
ATOM 858 N N . PHE A 1 102 ? -11.593 8.351 13.810 1.00 82.06 102 PHE A N 1
ATOM 859 C CA . PHE A 1 102 ? -12.533 7.318 14.249 1.00 82.06 102 PHE A CA 1
ATOM 860 C C . PHE A 1 102 ? -12.301 6.902 15.705 1.00 82.06 102 PHE A C 1
ATOM 862 O O . PHE A 1 102 ? -13.267 6.687 16.432 1.00 82.06 102 PHE A O 1
ATOM 869 N N . LYS A 1 103 ? -11.044 6.861 16.167 1.00 82.25 103 LYS A N 1
ATOM 870 C CA . LYS A 1 103 ? -10.712 6.563 17.570 1.00 82.25 103 LYS A CA 1
ATOM 871 C C . LYS A 1 103 ? -11.229 7.618 18.539 1.00 82.25 103 LYS A C 1
ATOM 873 O O . LYS A 1 103 ? -11.695 7.266 19.615 1.00 82.25 103 LYS A O 1
ATOM 878 N N . SER A 1 104 ? -11.173 8.898 18.175 1.00 74.75 104 SER A N 1
ATOM 879 C CA . SER A 1 104 ? -11.708 9.968 19.026 1.00 74.75 104 SER A CA 1
ATOM 880 C C . SER A 1 104 ? -13.235 9.938 19.143 1.00 74.75 104 SER A C 1
ATOM 882 O O . SER A 1 104 ? -13.791 10.667 19.956 1.00 74.75 104 SER A O 1
ATOM 884 N N . ARG A 1 105 ? -13.918 9.113 18.338 1.00 68.56 105 ARG A N 1
ATOM 885 C CA . ARG A 1 105 ? -15.379 9.067 18.231 1.00 68.56 105 ARG A CA 1
ATOM 886 C C . ARG A 1 105 ? -15.997 7.750 18.685 1.00 68.56 105 ARG A C 1
ATOM 888 O O . ARG A 1 105 ? -17.183 7.572 18.423 1.00 68.56 105 ARG A O 1
ATOM 895 N N . ASP A 1 106 ? -15.248 6.860 19.340 1.00 57.03 106 ASP A N 1
ATOM 896 C CA . ASP A 1 106 ? -15.705 5.518 19.733 1.00 57.03 106 ASP A CA 1
ATOM 897 C C . ASP A 1 106 ? -17.104 5.568 20.397 1.00 57.03 106 ASP A C 1
ATOM 899 O O . ASP A 1 106 ? -17.263 6.043 21.522 1.00 57.03 106 ASP A O 1
ATOM 903 N N . GLY A 1 107 ? -18.145 5.185 19.640 1.00 58.09 107 GLY A N 1
ATOM 904 C CA . GLY A 1 107 ? -19.558 5.210 20.057 1.00 58.09 107 GLY A CA 1
ATOM 905 C C . GLY A 1 107 ? -20.430 6.424 19.669 1.00 58.09 107 GLY A C 1
ATOM 906 O O . GLY A 1 107 ? -21.604 6.438 20.034 1.00 58.09 107 GLY A O 1
ATOM 907 N N . SER A 1 108 ? -19.940 7.426 18.926 1.00 59.06 108 SER A N 1
ATOM 908 C CA . SER A 1 108 ? -20.717 8.633 18.560 1.00 59.06 108 SER A CA 1
ATOM 909 C C . SER A 1 108 ? -21.131 8.686 17.078 1.00 59.06 108 SER A C 1
ATOM 911 O O . SER A 1 108 ? -20.351 8.404 16.170 1.00 59.06 108 SER A O 1
ATOM 913 N N . THR A 1 109 ? -22.391 9.060 16.820 1.00 59.50 109 THR A N 1
ATOM 914 C CA . THR A 1 109 ? -23.010 9.137 15.482 1.00 59.50 109 THR A CA 1
ATOM 915 C C . THR A 1 109 ? -22.239 10.069 14.551 1.00 59.50 109 THR A C 1
ATOM 917 O O . THR A 1 109 ? -21.837 11.154 14.962 1.00 59.50 109 THR A O 1
ATOM 920 N N . LEU A 1 110 ? -22.038 9.681 13.286 1.00 58.97 110 LEU A N 1
ATOM 921 C CA . LEU A 1 110 ? -21.313 10.472 12.283 1.00 58.97 110 LEU A CA 1
ATOM 922 C C . LEU A 1 110 ? -21.958 11.859 12.082 1.00 58.97 110 LEU A C 1
ATOM 924 O O . LEU A 1 110 ? -22.987 11.981 11.429 1.00 58.97 110 LEU A O 1
ATOM 928 N N . GLN A 1 111 ? -21.348 12.911 12.636 1.00 57.31 111 GLN A N 1
ATOM 929 C CA . GLN A 1 111 ? -21.717 14.303 12.400 1.00 57.31 111 GLN A CA 1
ATOM 930 C C . GLN A 1 111 ? -20.795 14.855 11.315 1.00 57.31 111 GLN A C 1
ATOM 932 O O . GLN A 1 111 ? -19.576 14.900 11.498 1.00 57.31 111 GLN A O 1
ATOM 937 N N . LEU A 1 112 ? -21.398 15.222 10.183 1.00 57.47 112 LEU A N 1
ATOM 938 C CA . LEU A 1 112 ? -20.733 15.623 8.937 1.00 57.47 112 LEU A CA 1
ATOM 939 C C . LEU A 1 112 ? -20.575 17.151 8.795 1.00 57.47 112 LEU A C 1
ATOM 941 O O . LEU A 1 112 ? -20.181 17.624 7.737 1.00 57.47 112 LEU A O 1
ATOM 945 N N . LEU A 1 113 ? -20.890 17.928 9.837 1.00 58.81 113 LEU A N 1
ATOM 946 C CA . LEU A 1 113 ? -20.789 19.391 9.832 1.00 58.81 113 LEU A CA 1
ATOM 947 C C . LEU A 1 113 ? -19.634 19.846 10.735 1.00 58.81 113 LEU A C 1
ATOM 949 O O . LEU A 1 113 ? -19.641 19.562 11.932 1.00 58.81 113 LEU A O 1
ATOM 953 N N . GLU A 1 114 ? -18.669 20.584 10.174 1.00 56.72 114 GLU A N 1
ATOM 954 C CA . GLU A 1 114 ? -17.499 21.128 10.895 1.00 56.72 114 GLU A CA 1
ATOM 955 C C . GLU A 1 114 ? -17.866 21.973 12.114 1.00 56.72 114 GLU A C 1
ATOM 957 O O . GLU A 1 114 ? -17.174 21.927 13.126 1.00 56.72 114 GLU A O 1
ATOM 962 N N . GLN A 1 115 ? -18.971 22.718 12.034 1.00 59.44 115 GLN A N 1
ATOM 963 C CA . GLN A 1 115 ? -19.417 23.648 13.077 1.00 59.44 115 GLN A CA 1
ATOM 964 C C . GLN A 1 115 ? -19.665 22.958 14.429 1.00 59.44 115 GLN A C 1
ATOM 966 O O . GLN A 1 115 ? -19.596 23.611 15.465 1.00 59.44 115 GLN A O 1
ATOM 971 N N . ASN A 1 116 ? -19.890 21.640 14.414 1.00 60.47 116 ASN A N 1
ATOM 972 C CA . ASN A 1 116 ? -20.144 20.822 15.597 1.00 60.47 116 ASN A CA 1
ATOM 973 C C . ASN A 1 116 ? -19.084 19.720 15.802 1.00 60.47 116 ASN A C 1
ATOM 975 O O . ASN A 1 116 ? -19.292 18.829 16.623 1.00 60.47 116 ASN A O 1
ATOM 979 N N . ASN A 1 117 ? -17.974 19.735 15.049 1.00 72.44 117 ASN A N 1
ATOM 980 C CA . ASN A 1 117 ? -16.991 18.647 15.046 1.00 72.44 117 ASN A CA 1
ATOM 981 C C . ASN A 1 117 ? -15.547 19.185 14.919 1.00 72.44 117 ASN A C 1
ATOM 983 O O . ASN A 1 117 ? -14.985 19.205 13.818 1.00 72.44 117 ASN A O 1
ATOM 987 N N . PRO A 1 118 ? -14.920 19.633 16.025 1.00 79.25 118 PRO A N 1
ATOM 988 C CA . PRO A 1 118 ? -13.534 20.108 16.005 1.00 79.25 118 PRO A CA 1
ATOM 989 C C . PRO A 1 118 ? -12.539 19.018 15.564 1.00 79.25 118 PRO A C 1
ATOM 991 O O . PRO A 1 118 ? -11.504 19.323 14.967 1.00 79.25 118 PRO A O 1
ATOM 994 N N . GLU A 1 119 ? -12.858 17.742 15.780 1.00 80.12 119 GLU A N 1
ATOM 995 C CA . GLU A 1 119 ? -12.060 16.604 15.324 1.00 80.12 119 GLU A CA 1
ATOM 996 C C . GLU A 1 119 ? -12.076 16.472 13.792 1.00 80.12 119 GLU A C 1
ATOM 998 O O . GLU A 1 119 ? -11.062 16.094 13.197 1.00 80.12 119 GLU A O 1
ATOM 1003 N N . LEU A 1 120 ? -13.184 16.840 13.134 1.00 82.81 120 LEU A N 1
ATOM 1004 C CA . LEU A 1 120 ? -13.291 16.886 11.672 1.00 82.81 120 LEU A CA 1
ATOM 1005 C C . LEU A 1 120 ? -12.384 17.970 11.080 1.00 82.81 120 LEU A C 1
ATOM 1007 O O . LEU A 1 120 ? -11.729 17.721 10.071 1.00 82.81 120 LEU A O 1
ATOM 1011 N N . ALA A 1 121 ? -12.268 19.131 11.729 1.00 84.38 121 ALA A N 1
ATOM 1012 C CA . ALA A 1 121 ? -11.341 20.178 11.292 1.00 84.38 121 ALA A CA 1
ATOM 1013 C C . ALA A 1 121 ? -9.872 19.709 11.372 1.00 84.38 121 ALA A C 1
ATOM 1015 O O . ALA A 1 121 ? -9.075 19.949 10.461 1.00 84.38 121 ALA A O 1
ATOM 1016 N N . VAL A 1 122 ? -9.509 18.973 12.433 1.00 87.69 122 VAL A N 1
ATOM 1017 C CA . VAL A 1 122 ? -8.169 18.371 12.572 1.00 87.69 122 VAL A CA 1
ATOM 1018 C C . VAL A 1 122 ? -7.928 17.291 11.513 1.00 87.69 122 VAL A C 1
ATOM 1020 O O . VAL A 1 122 ? -6.831 17.231 10.949 1.00 87.69 122 VAL A O 1
ATOM 1023 N N . LEU A 1 123 ? -8.935 16.457 11.225 1.00 88.81 123 LEU A N 1
ATOM 1024 C CA . LEU A 1 123 ? -8.885 15.472 10.144 1.00 88.81 123 LEU A CA 1
ATOM 1025 C C . LEU A 1 123 ? -8.615 16.162 8.803 1.00 88.81 123 LEU A C 1
ATOM 1027 O O . LEU A 1 123 ? -7.633 15.828 8.144 1.00 88.81 123 LEU A O 1
ATOM 1031 N N . ARG A 1 124 ? -9.432 17.155 8.432 1.00 90.38 124 ARG A N 1
ATOM 1032 C CA . ARG A 1 124 ? -9.328 17.874 7.153 1.00 90.38 124 ARG A CA 1
ATOM 1033 C C . ARG A 1 124 ? -7.954 18.494 6.956 1.00 90.38 124 ARG A C 1
ATOM 1035 O O . ARG A 1 124 ? -7.318 18.218 5.947 1.00 90.38 124 ARG A O 1
ATOM 1042 N N . LYS A 1 125 ? -7.419 19.182 7.967 1.00 91.69 125 LYS A N 1
ATOM 1043 C CA . LYS A 1 125 ? -6.067 19.761 7.908 1.00 91.69 125 LYS A CA 1
ATOM 1044 C C . LYS A 1 125 ? -4.970 18.712 7.670 1.00 91.69 125 LYS A C 1
ATOM 1046 O O . LYS A 1 125 ? -3.999 18.962 6.957 1.00 91.69 125 LYS A O 1
ATOM 1051 N N . LYS A 1 126 ? -5.086 17.527 8.283 1.00 91.62 126 LYS A N 1
ATOM 1052 C CA . LYS A 1 126 ? -4.137 16.424 8.045 1.00 91.62 126 LYS A CA 1
ATOM 1053 C C . LYS A 1 126 ? -4.313 15.825 6.644 1.00 91.62 126 LYS A C 1
ATOM 1055 O O . LYS A 1 126 ? -3.313 15.499 6.006 1.00 91.62 126 LYS A O 1
ATOM 1060 N N . LEU A 1 127 ? -5.550 15.696 6.167 1.00 92.50 127 LEU A N 1
ATOM 1061 C CA . LEU A 1 127 ? -5.851 15.190 4.828 1.00 92.50 127 LEU A CA 1
ATOM 1062 C C . LEU A 1 127 ? -5.405 16.158 3.726 1.00 92.50 127 LEU A C 1
ATOM 1064 O O . LEU A 1 127 ? -4.855 15.701 2.730 1.00 92.50 127 LEU A O 1
ATOM 1068 N N . GLU A 1 128 ? -5.528 17.471 3.924 1.00 93.94 128 GLU A N 1
ATOM 1069 C CA . GLU A 1 128 ? -4.958 18.490 3.029 1.00 93.94 128 GLU A CA 1
ATOM 1070 C C . GLU A 1 128 ? -3.446 18.310 2.885 1.00 93.94 128 GLU A C 1
ATOM 1072 O O . GLU A 1 128 ? -2.933 18.220 1.772 1.00 93.94 128 GLU A O 1
ATOM 1077 N N . LYS A 1 129 ? -2.735 18.132 4.005 1.00 92.81 129 LYS A N 1
ATOM 1078 C CA . LYS A 1 129 ? -1.292 17.863 3.982 1.00 92.81 129 LYS A CA 1
ATOM 1079 C C . LYS A 1 129 ? -0.945 16.568 3.236 1.00 92.81 129 LYS A C 1
ATOM 1081 O O . LYS A 1 129 ? 0.066 16.509 2.543 1.00 92.81 129 LYS A O 1
ATOM 1086 N N . SER A 1 130 ? -1.762 15.522 3.372 1.00 92.62 130 SER A N 1
ATOM 1087 C CA . SER A 1 130 ? -1.590 14.285 2.597 1.00 92.62 130 SER A CA 1
ATOM 1088 C C . SER A 1 130 ? -1.834 14.521 1.097 1.00 92.62 130 SER A C 1
ATOM 1090 O O . SER A 1 130 ? -1.017 14.119 0.268 1.00 92.62 130 SER A O 1
ATOM 1092 N N . LYS A 1 131 ? -2.891 15.265 0.744 1.00 93.50 131 LYS A N 1
ATOM 1093 C CA . LYS A 1 131 ? -3.217 15.656 -0.636 1.00 93.50 131 LYS A CA 1
ATOM 1094 C C . LYS A 1 131 ? -2.088 16.451 -1.295 1.00 93.50 131 LYS A C 1
ATOM 1096 O O . LYS A 1 131 ? -1.743 16.166 -2.440 1.00 93.50 131 LYS A O 1
ATOM 1101 N N . GLU A 1 132 ? -1.466 17.389 -0.585 1.00 94.62 132 GLU A N 1
ATOM 1102 C CA . GLU A 1 132 ? -0.298 18.136 -1.078 1.00 94.62 132 GLU A CA 1
ATOM 1103 C C . GLU A 1 132 ? 0.873 17.213 -1.442 1.00 94.62 132 GLU A C 1
ATOM 1105 O O . GLU A 1 132 ? 1.516 17.403 -2.476 1.00 94.62 132 GLU A O 1
ATOM 1110 N N . LEU A 1 133 ? 1.135 16.183 -0.632 1.00 92.31 133 LEU A N 1
ATOM 1111 C CA . LEU A 1 133 ? 2.194 15.210 -0.909 1.00 92.31 133 LEU A CA 1
ATOM 1112 C C . LEU A 1 133 ? 1.865 14.332 -2.124 1.00 92.31 133 LEU A C 1
ATOM 1114 O O . LEU A 1 133 ? 2.752 14.069 -2.936 1.00 92.31 133 LEU A O 1
ATOM 1118 N N . TYR A 1 134 ? 0.604 13.934 -2.306 1.00 92.94 134 TYR A N 1
ATOM 1119 C CA . TYR A 1 134 ? 0.180 13.227 -3.518 1.00 92.94 134 TYR A CA 1
ATOM 1120 C C . TYR A 1 134 ? 0.298 14.095 -4.773 1.00 92.94 134 TYR A C 1
ATOM 1122 O O . TYR A 1 134 ? 0.816 13.634 -5.791 1.00 92.94 134 TYR A O 1
ATOM 1130 N N . LEU A 1 135 ? -0.101 15.368 -4.701 1.00 93.38 135 LEU A N 1
ATOM 1131 C CA . LEU A 1 135 ? 0.090 16.317 -5.800 1.00 93.38 135 LEU A CA 1
ATOM 1132 C C . LEU A 1 135 ? 1.574 16.496 -6.126 1.00 93.38 135 LEU A C 1
ATOM 1134 O O . LEU A 1 135 ? 1.949 16.497 -7.296 1.00 93.38 135 LEU A O 1
ATOM 1138 N N . LYS A 1 136 ? 2.432 16.563 -5.104 1.00 92.31 136 LYS A N 1
ATOM 1139 C CA . LYS A 1 136 ? 3.883 16.620 -5.282 1.00 92.31 136 LYS A CA 1
ATOM 1140 C C . LYS A 1 136 ? 4.419 15.419 -6.061 1.00 92.31 136 LYS A C 1
ATOM 1142 O O . LYS A 1 136 ? 5.271 15.596 -6.921 1.00 92.31 136 LYS A O 1
ATOM 1147 N N . ILE A 1 137 ? 3.902 14.214 -5.822 1.00 90.88 137 ILE A N 1
ATOM 1148 C CA . ILE A 1 137 ? 4.286 13.023 -6.600 1.00 90.88 137 ILE A CA 1
ATOM 1149 C C . ILE A 1 137 ? 3.882 13.176 -8.067 1.00 90.88 137 ILE A C 1
ATOM 1151 O O . ILE A 1 137 ? 4.679 12.886 -8.955 1.00 90.88 137 ILE A O 1
ATOM 1155 N N . ILE A 1 138 ? 2.668 13.663 -8.321 1.00 89.62 138 ILE A N 1
ATOM 1156 C CA . ILE A 1 138 ? 2.132 13.825 -9.678 1.00 89.62 138 ILE A CA 1
ATOM 1157 C C . ILE A 1 138 ? 2.931 14.869 -10.475 1.00 89.62 138 ILE A C 1
ATOM 1159 O O . ILE A 1 138 ? 3.217 14.637 -11.650 1.00 89.62 138 ILE A O 1
ATOM 1163 N N . TYR A 1 139 ? 3.300 15.993 -9.852 1.00 91.00 139 TYR A N 1
ATOM 1164 C CA . TYR A 1 139 ? 4.010 17.088 -10.521 1.00 91.00 139 TYR A CA 1
ATOM 1165 C C . TYR A 1 139 ? 5.528 16.884 -10.585 1.00 91.00 139 TYR A C 1
ATOM 1167 O O . TYR A 1 139 ? 6.114 17.047 -11.655 1.00 91.00 139 TYR A O 1
ATOM 1175 N N . ASP A 1 140 ? 6.166 16.503 -9.474 1.00 88.38 140 ASP A N 1
ATOM 1176 C CA . ASP A 1 140 ? 7.630 16.384 -9.404 1.00 88.38 140 ASP A CA 1
ATOM 1177 C C . ASP A 1 140 ? 8.124 15.073 -10.041 1.00 88.38 140 ASP A C 1
ATOM 1179 O O . ASP A 1 140 ? 9.269 14.990 -10.492 1.00 88.38 140 ASP A O 1
ATOM 1183 N N . PHE A 1 141 ? 7.273 14.040 -10.095 1.00 86.19 141 PHE A N 1
ATOM 1184 C CA . PHE A 1 141 ? 7.620 12.714 -10.610 1.00 86.19 141 PHE A CA 1
ATOM 1185 C C . PHE A 1 141 ? 6.575 12.209 -11.619 1.00 86.19 141 PHE A C 1
ATOM 1187 O O . PHE A 1 141 ? 5.936 11.184 -11.381 1.00 86.19 141 PHE A O 1
ATOM 1194 N N . PRO A 1 142 ? 6.441 12.838 -12.805 1.00 82.81 142 PRO A N 1
ATOM 1195 C CA . PRO A 1 142 ? 5.402 12.517 -13.795 1.00 82.81 142 PRO A CA 1
ATOM 1196 C C . PRO A 1 142 ? 5.540 11.127 -14.435 1.00 82.81 142 PRO A C 1
ATOM 1198 O O . PRO A 1 142 ? 4.677 10.698 -15.196 1.00 82.81 142 PRO A O 1
ATOM 1201 N N . THR A 1 143 ? 6.616 10.398 -14.134 1.00 80.81 143 THR A N 1
ATOM 1202 C CA . THR A 1 143 ? 6.805 9.001 -14.547 1.00 80.81 143 THR A CA 1
ATOM 1203 C C . THR A 1 143 ? 6.835 8.024 -13.375 1.00 80.81 143 THR A C 1
ATOM 1205 O O . THR A 1 143 ? 7.341 6.914 -13.531 1.00 80.81 143 THR A O 1
ATOM 1208 N N . SER A 1 144 ? 6.386 8.456 -12.197 1.00 81.62 144 SER A N 1
ATOM 1209 C CA . SER A 1 144 ? 6.295 7.612 -11.012 1.00 81.62 144 SER A CA 1
ATOM 1210 C C . SER A 1 144 ? 5.239 6.522 -11.198 1.00 81.62 144 SER A C 1
ATOM 1212 O O . SER A 1 144 ? 4.163 6.762 -11.747 1.00 81.62 144 SER A O 1
ATOM 1214 N N . ILE A 1 145 ? 5.524 5.327 -10.678 1.00 83.75 145 ILE A N 1
ATOM 1215 C CA . ILE A 1 145 ? 4.556 4.220 -10.624 1.00 83.75 145 ILE A CA 1
ATOM 1216 C C . ILE A 1 145 ? 3.385 4.515 -9.671 1.00 83.75 145 ILE A C 1
ATOM 1218 O O . ILE A 1 145 ? 2.349 3.862 -9.748 1.00 83.75 145 ILE A O 1
ATOM 1222 N N . TRP A 1 146 ? 3.535 5.511 -8.792 1.00 86.19 146 TRP A N 1
ATOM 1223 C CA . TRP A 1 146 ? 2.563 5.861 -7.757 1.00 86.19 146 TRP A CA 1
ATOM 1224 C C . TRP A 1 146 ? 1.520 6.886 -8.214 1.00 86.19 146 TRP A C 1
ATOM 1226 O O . TRP A 1 146 ? 0.602 7.181 -7.460 1.00 86.19 146 TRP A O 1
ATOM 1236 N N . ILE A 1 147 ? 1.626 7.434 -9.432 1.00 86.69 147 ILE A N 1
ATOM 1237 C CA . ILE A 1 147 ? 0.717 8.487 -9.929 1.00 86.69 147 ILE A CA 1
ATOM 1238 C C . ILE A 1 147 ? -0.738 8.030 -9.927 1.00 86.69 147 ILE A C 1
ATOM 1240 O O . ILE A 1 147 ? -1.621 8.811 -9.580 1.00 86.69 147 ILE A O 1
ATOM 1244 N N . TYR A 1 148 ? -0.987 6.788 -10.344 1.00 89.00 148 TYR A N 1
ATOM 1245 C CA . TYR A 1 148 ? -2.342 6.252 -10.416 1.00 89.00 148 TYR A CA 1
ATOM 1246 C C . TYR A 1 148 ? -2.982 6.201 -9.021 1.00 89.00 148 TYR A C 1
ATOM 1248 O O . TYR A 1 148 ? -4.017 6.824 -8.800 1.00 89.00 148 TYR A O 1
ATOM 1256 N N . ASP A 1 149 ? -2.306 5.569 -8.056 1.00 86.06 149 ASP A N 1
ATOM 1257 C CA . ASP A 1 149 ? -2.793 5.496 -6.675 1.00 86.06 149 ASP A CA 1
ATOM 1258 C C . ASP A 1 149 ? -2.870 6.884 -6.011 1.00 86.06 149 ASP A C 1
ATOM 1260 O O . ASP A 1 149 ? -3.817 7.168 -5.277 1.00 86.06 149 ASP A O 1
ATOM 1264 N N . ALA A 1 150 ? -1.926 7.784 -6.304 1.00 90.50 150 ALA A N 1
ATOM 1265 C CA . ALA A 1 150 ? -1.953 9.156 -5.804 1.00 90.50 150 ALA A CA 1
ATOM 1266 C C . ALA A 1 150 ? -3.214 9.903 -6.268 1.00 90.50 150 ALA A C 1
ATOM 1268 O O . ALA A 1 150 ? -3.845 10.582 -5.461 1.00 90.50 150 ALA A O 1
ATOM 1269 N N . LYS A 1 151 ? -3.623 9.748 -7.535 1.00 91.69 151 LYS A N 1
ATOM 1270 C CA . LYS A 1 151 ? -4.863 10.346 -8.059 1.00 91.69 151 LYS A CA 1
ATOM 1271 C C . LYS A 1 151 ? -6.105 9.778 -7.376 1.00 91.69 151 LYS A C 1
ATOM 1273 O O . LYS A 1 151 ? -6.907 10.556 -6.869 1.00 91.69 151 LYS A O 1
ATOM 1278 N N . GLU A 1 152 ? -6.221 8.453 -7.284 1.00 91.88 152 GLU A N 1
ATOM 1279 C CA . GLU A 1 152 ? -7.343 7.818 -6.575 1.00 91.88 152 GLU A CA 1
ATOM 1280 C C . GLU A 1 152 ? -7.395 8.241 -5.098 1.00 91.88 152 GLU A C 1
ATOM 1282 O O . GLU A 1 152 ? -8.467 8.450 -4.531 1.00 91.88 152 GLU A O 1
ATOM 1287 N N . SER A 1 153 ? -6.236 8.396 -4.456 1.00 89.62 153 SER A N 1
ATOM 1288 C CA . SER A 1 153 ? -6.156 8.841 -3.062 1.00 89.62 153 SER A CA 1
ATOM 1289 C C . SER A 1 153 ? -6.614 10.285 -2.889 1.00 89.62 153 SER A C 1
ATOM 1291 O O . SER A 1 153 ? -7.336 10.575 -1.938 1.00 89.62 153 SER A O 1
ATOM 1293 N N . ILE A 1 154 ? -6.277 11.174 -3.827 1.00 92.75 154 ILE A N 1
ATOM 1294 C CA . ILE A 1 154 ? -6.786 12.552 -3.838 1.00 92.75 154 ILE A CA 1
ATOM 1295 C C . ILE A 1 154 ? -8.313 12.565 -3.973 1.00 92.75 154 ILE A C 1
ATOM 1297 O O . ILE A 1 154 ? -8.972 13.260 -3.205 1.00 92.75 154 ILE A O 1
ATOM 1301 N N . GLU A 1 155 ? -8.883 11.770 -4.881 1.00 92.00 155 GLU A N 1
ATOM 1302 C CA . GLU A 1 155 ? -10.340 11.691 -5.061 1.00 92.00 155 GLU A CA 1
ATOM 1303 C C . GLU A 1 155 ? -11.056 11.230 -3.783 1.00 92.00 155 GLU A C 1
ATOM 1305 O O . GLU A 1 155 ? -12.084 11.797 -3.406 1.00 92.00 155 GLU A O 1
ATOM 1310 N N . ARG A 1 156 ? -10.492 10.245 -3.068 1.00 89.19 156 ARG A N 1
ATOM 1311 C CA . ARG A 1 156 ? -11.026 9.808 -1.768 1.00 89.19 156 ARG A CA 1
ATOM 1312 C C . ARG A 1 156 ? -10.900 10.888 -0.700 1.00 89.19 156 ARG A C 1
ATOM 1314 O O . ARG A 1 156 ? -11.839 11.080 0.070 1.00 89.19 156 ARG A O 1
ATOM 1321 N N . ILE A 1 157 ? -9.765 11.585 -0.640 1.00 89.94 157 ILE A N 1
ATOM 1322 C CA . ILE A 1 157 ? -9.549 12.694 0.297 1.00 89.94 157 ILE A CA 1
ATOM 1323 C C . ILE A 1 157 ? -10.561 13.817 0.044 1.00 89.94 157 ILE A C 1
ATOM 1325 O O . ILE A 1 157 ? -11.132 14.343 0.997 1.00 89.94 157 ILE A O 1
ATOM 1329 N N . ASP A 1 158 ? -10.854 14.130 -1.217 1.00 90.31 158 ASP A N 1
ATOM 1330 C CA . ASP A 1 158 ? -11.776 15.206 -1.589 1.00 90.31 158 ASP A CA 1
ATOM 1331 C C . ASP A 1 158 ? -13.209 14.978 -1.106 1.00 90.31 158 ASP A C 1
ATOM 1333 O O . ASP A 1 158 ? -13.943 15.941 -0.903 1.00 90.31 158 ASP A O 1
ATOM 1337 N N . VAL A 1 159 ? -13.610 13.734 -0.834 1.00 87.94 159 VAL A N 1
ATOM 1338 C CA . VAL A 1 159 ? -14.897 13.444 -0.180 1.00 87.94 159 VAL A CA 1
ATOM 1339 C C . VAL A 1 159 ? -14.964 14.051 1.225 1.00 87.94 159 VAL A C 1
ATOM 1341 O O . VAL A 1 159 ? -16.025 14.508 1.641 1.00 87.94 159 VAL A O 1
ATOM 1344 N N . TRP A 1 160 ? -13.841 14.092 1.943 1.00 83.06 160 TRP A N 1
ATOM 1345 C CA . TRP A 1 160 ? -13.757 14.622 3.305 1.00 83.06 160 TRP A CA 1
ATOM 1346 C C . TRP A 1 160 ? -13.608 16.141 3.360 1.00 83.06 160 TRP A C 1
ATOM 1348 O O . TRP A 1 160 ? -13.925 16.734 4.393 1.00 83.06 160 TRP A O 1
ATOM 1358 N N . LEU A 1 161 ? -13.112 16.748 2.278 1.00 84.00 161 LEU A N 1
ATOM 1359 C CA . LEU A 1 161 ? -12.835 18.184 2.163 1.00 84.00 161 LEU A CA 1
ATOM 1360 C C . LEU A 1 161 ? -14.015 18.999 1.595 1.00 84.00 161 LEU A C 1
ATOM 1362 O O . LEU A 1 161 ? -13.893 20.214 1.466 1.00 84.00 161 LEU A O 1
ATOM 1366 N N . LYS A 1 162 ? -15.134 18.350 1.250 1.00 74.31 162 LYS A N 1
ATOM 1367 C CA . LYS A 1 162 ? -16.397 19.002 0.851 1.00 74.31 162 LYS A CA 1
ATOM 1368 C C . LYS A 1 162 ? -17.144 19.570 2.049 1.00 74.31 162 LYS A C 1
ATOM 1370 O O . LYS A 1 162 ? -17.672 20.690 1.929 1.00 74.31 162 LYS A O 1
#

Radius of gyration: 23.23 Å; chains: 1; bounding box: 51×56×41 Å

pLDDT: mean 80.12, std 13.16, range [43.16, 94.62]

Sequence (162 aa):
MKNDELLREALDFFNLDLDFEETELKRNFHTLALKFHPDRGEYTSEVLFVQLIKYKEILDKYIESQKKMSPNEKPKKLASKKEYEIYKDAKNIESKAILDYFKSRDGSTLQLLEQNNPELAVLRKKLEKSKELYLKIIYDFPTSIWIYDAKESIERIDVWLK

Secondary structure (DSSP, 8-state):
-HHHHHHHHHHHHHT--TT--HHHHHHHHHHHHHHH-TTT-SS--HHHHHHHHHHHHHHHHHHHHHHHH-TTS-------HHHHHHHHHHHHHHHHHHHHHHHTTTT------GGG-HHHHHHHHHHHHHHHHHHHHHHH-TT-TTHHHHHHHHHHHHHH--